Protein AF-A0A2H5YMH7-F1 (afdb_monomer_lite)

Secondary structure (DSSP, 8-state):
-PPPP-----HHHHHHHHHHHHHHSHHHHHHHHHHHHHHHHHTTTTTT-HHHHHHHHHHHHHHHHHHHHHHHHHHHHHHHHHHHHHHHHHHHSTTS-GGGTTTTS--HHHHHHHHHHHHHHHHHHHHHHHTT------------GGGTTT-S---

Structure (mmCIF, N/CA/C/O backbone):
data_AF-A0A2H5YMH7-F1
#
_entry.id   AF-A0A2H5YMH7-F1
#
loop_
_atom_site.group_PDB
_atom_site.id
_atom_site.type_symbol
_atom_site.label_atom_id
_atom_site.label_alt_id
_atom_site.label_comp_id
_atom_site.label_asym_id
_atom_site.label_entity_id
_atom_site.label_seq_id
_atom_site.pdbx_PDB_ins_code
_atom_site.Cartn_x
_atom_site.Cartn_y
_atom_site.Cartn_z
_atom_site.occupancy
_atom_site.B_iso_or_equiv
_atom_site.auth_seq_id
_atom_site.auth_comp_id
_atom_site.auth_asym_id
_atom_site.auth_atom_id
_atom_site.pdbx_PDB_model_num
ATOM 1 N N . MET A 1 1 ? -37.307 11.892 0.819 1.00 41.81 1 MET A N 1
ATOM 2 C CA . MET A 1 1 ? -36.446 10.803 0.314 1.00 41.81 1 MET A CA 1
ATOM 3 C C . MET A 1 1 ? -35.432 11.433 -0.635 1.00 41.81 1 MET A C 1
ATOM 5 O O . MET A 1 1 ? -35.697 11.551 -1.823 1.00 41.81 1 MET A O 1
ATOM 9 N N . SER A 1 2 ? -34.353 12.003 -0.093 1.00 46.06 2 SER A N 1
ATOM 10 C CA . SER A 1 2 ? -33.313 12.672 -0.883 1.00 46.06 2 SER A CA 1
ATOM 11 C C . SER A 1 2 ? -32.440 11.615 -1.551 1.00 46.06 2 SER A C 1
ATOM 13 O O . SER A 1 2 ? -31.839 10.785 -0.873 1.00 46.06 2 SER A O 1
ATOM 15 N N . ALA A 1 3 ? -32.410 11.621 -2.881 1.00 48.56 3 ALA A N 1
ATOM 16 C CA . ALA A 1 3 ? -31.520 10.777 -3.660 1.00 48.56 3 ALA A CA 1
ATOM 17 C C . ALA A 1 3 ? -30.066 11.148 -3.332 1.00 48.56 3 ALA A C 1
ATOM 19 O O . ALA A 1 3 ? -29.659 12.292 -3.531 1.00 48.56 3 ALA A O 1
ATOM 20 N N . TYR A 1 4 ? -29.294 10.194 -2.811 1.00 45.22 4 TYR A N 1
ATOM 21 C CA . TYR A 1 4 ? -27.853 10.365 -2.661 1.00 45.22 4 TYR A CA 1
ATOM 22 C C . TYR A 1 4 ? -27.235 10.570 -4.053 1.00 45.22 4 TYR A C 1
ATOM 24 O O . TYR A 1 4 ? -27.491 9.756 -4.948 1.00 45.22 4 TYR A O 1
ATOM 32 N N . PRO A 1 5 ? -26.432 11.625 -4.273 1.00 45.94 5 PRO A N 1
ATOM 33 C CA . PRO A 1 5 ? -25.722 11.789 -5.529 1.00 45.94 5 PRO A CA 1
ATOM 34 C C . PRO A 1 5 ? -24.731 10.632 -5.676 1.00 45.94 5 PRO A C 1
ATOM 36 O O . PRO A 1 5 ? -23.820 10.461 -4.867 1.00 45.94 5 PRO A O 1
ATOM 39 N N . ALA A 1 6 ? -24.925 9.807 -6.704 1.00 55.44 6 ALA A N 1
ATOM 40 C CA . ALA A 1 6 ? -23.971 8.769 -7.057 1.00 55.44 6 ALA A CA 1
ATOM 41 C C . ALA A 1 6 ? -22.645 9.445 -7.431 1.00 55.44 6 ALA A C 1
ATOM 43 O O . ALA A 1 6 ? -22.560 10.134 -8.448 1.00 55.44 6 ALA A O 1
ATOM 44 N N . TYR A 1 7 ? -21.623 9.277 -6.590 1.00 53.81 7 TYR A N 1
ATOM 45 C CA . TYR A 1 7 ? -20.311 9.875 -6.812 1.00 53.81 7 TYR A CA 1
ATOM 46 C C . TYR A 1 7 ? -19.773 9.415 -8.179 1.00 53.81 7 TYR A C 1
ATOM 48 O O . TYR A 1 7 ? -19.680 8.201 -8.419 1.00 53.81 7 TYR A O 1
ATOM 56 N N . PRO A 1 8 ? -19.443 10.331 -9.108 1.00 54.69 8 PRO A N 1
ATOM 57 C CA . PRO A 1 8 ? -18.944 9.939 -10.413 1.00 54.69 8 PRO A CA 1
ATOM 58 C C . PRO A 1 8 ? -17.646 9.158 -10.219 1.00 54.69 8 PRO A C 1
ATOM 60 O O . PRO A 1 8 ? -16.689 9.627 -9.601 1.00 54.69 8 PRO A O 1
ATOM 63 N N . ARG A 1 9 ? -17.607 7.923 -10.729 1.00 61.31 9 ARG A N 1
ATOM 64 C CA . ARG A 1 9 ? -16.396 7.099 -10.690 1.00 61.31 9 ARG A CA 1
ATOM 65 C C . ARG A 1 9 ? -15.327 7.771 -11.544 1.00 61.31 9 ARG A C 1
ATOM 67 O O . ARG A 1 9 ? -15.309 7.591 -12.758 1.00 61.31 9 ARG A O 1
ATOM 74 N N . SER A 1 10 ? -14.434 8.518 -10.897 1.00 76.00 10 SER A N 1
ATOM 75 C CA . SER A 1 10 ? -13.286 9.157 -11.539 1.00 76.00 10 SER A CA 1
ATOM 76 C C . SER A 1 10 ? -12.510 8.134 -12.389 1.00 76.00 10 SER A C 1
ATOM 78 O O . SER A 1 10 ? -12.307 7.000 -11.930 1.00 76.00 10 SER A O 1
ATOM 80 N N . PRO A 1 11 ? -12.062 8.487 -13.609 1.00 72.31 11 PRO A N 1
ATOM 81 C CA . PRO A 1 11 ? -11.265 7.598 -14.456 1.00 72.31 11 PRO A CA 1
ATOM 82 C C . PRO A 1 11 ? -10.001 7.096 -13.741 1.00 72.31 11 PRO A C 1
ATOM 84 O O . PRO A 1 11 ? -9.660 5.921 -13.872 1.00 72.31 11 PRO A O 1
ATOM 87 N N . PHE A 1 12 ? -9.395 7.922 -12.881 1.00 72.00 12 PHE A N 1
ATOM 88 C CA . PHE A 1 12 ? -8.285 7.528 -12.010 1.00 72.00 12 PHE A CA 1
ATOM 89 C C . PHE A 1 12 ? -8.679 6.394 -11.054 1.00 72.00 12 PHE A C 1
ATOM 91 O O . PHE A 1 12 ? -7.988 5.384 -10.966 1.00 72.00 12 PHE A O 1
ATOM 98 N N . SER A 1 13 ? -9.851 6.488 -10.418 1.00 66.94 13 SER A N 1
ATOM 99 C CA . SER A 1 13 ? -10.347 5.437 -9.519 1.00 66.94 13 SER A CA 1
ATOM 100 C C . SER A 1 13 ? -10.633 4.114 -10.247 1.00 66.94 13 SER A C 1
ATOM 102 O O . SER A 1 13 ? -10.504 3.036 -9.667 1.00 66.94 13 SER A O 1
ATOM 104 N N . ARG A 1 14 ? -11.042 4.159 -11.528 1.00 71.69 14 ARG A N 1
ATOM 105 C CA . ARG A 1 14 ? -11.214 2.947 -12.351 1.00 71.69 14 ARG A CA 1
ATOM 106 C C . ARG A 1 14 ? -9.868 2.331 -12.711 1.00 71.69 14 ARG A C 1
ATOM 108 O O . ARG A 1 14 ? -9.751 1.114 -12.592 1.00 71.69 14 ARG A O 1
ATOM 115 N N . LEU A 1 15 ? -8.889 3.148 -13.100 1.00 72.75 15 LEU A N 1
ATOM 116 C CA . LEU A 1 15 ? -7.534 2.689 -13.391 1.00 72.75 15 LEU A CA 1
ATOM 117 C C . LEU A 1 15 ? -6.892 2.070 -12.146 1.00 72.75 15 LEU A C 1
ATOM 119 O O . LEU A 1 15 ? -6.477 0.924 -12.211 1.00 72.75 15 LEU A O 1
ATOM 123 N N . ALA A 1 16 ? -6.924 2.749 -10.998 1.00 68.25 16 ALA A N 1
ATOM 124 C CA . ALA A 1 16 ? -6.357 2.244 -9.747 1.00 68.25 16 ALA A CA 1
ATOM 125 C C . ALA A 1 16 ? -6.941 0.883 -9.337 1.00 68.25 16 ALA A C 1
ATOM 127 O O . ALA A 1 16 ? -6.193 -0.059 -9.095 1.00 68.25 16 ALA A O 1
ATOM 128 N N . ARG A 1 17 ? -8.274 0.730 -9.368 1.00 67.50 17 ARG A N 1
ATOM 129 C CA . ARG A 1 17 ? -8.936 -0.555 -9.069 1.00 67.50 17 ARG A CA 1
ATOM 130 C C . ARG A 1 17 ? -8.676 -1.637 -10.115 1.00 67.50 17 ARG A C 1
ATOM 132 O O . ARG A 1 17 ? -8.759 -2.823 -9.802 1.00 67.50 17 ARG A O 1
ATOM 139 N N . TRP A 1 18 ? -8.472 -1.271 -11.378 1.00 71.81 18 TRP A N 1
ATOM 140 C CA . TRP A 1 18 ? -8.103 -2.237 -12.412 1.00 71.81 18 TRP A CA 1
ATOM 141 C C . TRP A 1 18 ? -6.662 -2.697 -12.216 1.00 71.81 18 TRP A C 1
ATOM 143 O O . TRP A 1 18 ? -6.438 -3.900 -12.147 1.00 71.81 18 TRP A O 1
ATOM 153 N N . THR A 1 19 ? -5.731 -1.765 -12.012 1.00 65.88 19 THR A N 1
ATOM 154 C CA . THR A 1 19 ? -4.325 -2.061 -11.743 1.00 65.88 19 THR A CA 1
ATOM 155 C C . THR A 1 19 ? -4.183 -2.909 -10.487 1.00 65.88 19 THR A C 1
ATOM 157 O O . THR A 1 19 ? -3.624 -3.986 -10.591 1.00 65.88 19 THR A O 1
ATOM 160 N N . ALA A 1 20 ? -4.776 -2.520 -9.352 1.00 65.81 20 ALA A N 1
ATOM 161 C CA . ALA A 1 20 ? -4.710 -3.286 -8.101 1.00 65.81 20 ALA A CA 1
ATOM 162 C C . ALA A 1 20 ? -5.228 -4.729 -8.250 1.00 65.81 20 ALA A C 1
ATOM 164 O O . ALA A 1 20 ? -4.639 -5.669 -7.718 1.00 65.81 20 ALA A O 1
ATOM 165 N N . ARG A 1 21 ? -6.306 -4.931 -9.023 1.00 66.69 21 ARG A N 1
ATOM 166 C CA . ARG A 1 21 ? -6.813 -6.278 -9.327 1.00 66.69 21 ARG A CA 1
ATOM 167 C C . ARG A 1 21 ? -5.904 -7.038 -10.286 1.00 66.69 21 ARG A C 1
ATOM 169 O O . ARG A 1 21 ? -5.735 -8.237 -10.116 1.00 66.69 21 ARG A O 1
ATOM 176 N N . ALA A 1 22 ? -5.328 -6.365 -11.278 1.00 62.75 22 ALA A N 1
ATOM 177 C CA . ALA A 1 22 ? -4.425 -6.976 -12.243 1.00 62.75 22 ALA A CA 1
ATOM 178 C C . ALA A 1 22 ? -3.106 -7.419 -11.590 1.00 62.75 22 ALA A C 1
ATOM 180 O O . ALA A 1 22 ? -2.678 -8.543 -11.833 1.00 62.75 22 ALA A O 1
ATOM 181 N N . THR A 1 23 ? -2.498 -6.604 -10.720 1.00 64.88 23 THR A N 1
ATOM 182 C CA . THR A 1 23 ? -1.273 -6.974 -9.987 1.00 64.88 23 THR A CA 1
ATOM 183 C C . THR A 1 23 ? -1.507 -7.983 -8.865 1.00 64.88 23 THR A C 1
ATOM 185 O O . THR A 1 23 ? -0.577 -8.702 -8.518 1.00 64.88 23 THR A O 1
ATOM 188 N N . GLY A 1 24 ? -2.727 -8.091 -8.326 1.00 59.16 24 GLY A N 1
ATOM 189 C CA . GLY A 1 24 ? -3.085 -9.119 -7.340 1.00 59.16 24 GLY A CA 1
ATOM 190 C C . GLY A 1 24 ? -3.478 -10.482 -7.933 1.00 59.16 24 GLY A C 1
ATOM 191 O O . GLY A 1 24 ? -3.539 -11.470 -7.204 1.00 59.16 24 GLY A O 1
ATOM 192 N N . HIS A 1 25 ? -3.761 -10.568 -9.238 1.00 70.19 25 HIS A N 1
ATOM 193 C CA . HIS A 1 25 ? -4.242 -11.795 -9.881 1.00 70.19 25 HIS A CA 1
ATOM 194 C C . HIS A 1 25 ? -3.073 -12.627 -10.449 1.00 70.19 25 HIS A C 1
ATOM 196 O O . HIS A 1 25 ? -2.216 -12.071 -11.135 1.00 70.19 25 HIS A O 1
ATOM 202 N N . PRO A 1 26 ? -3.072 -13.971 -10.300 1.00 66.69 26 PRO A N 1
ATOM 203 C CA . PRO A 1 26 ? -2.064 -14.867 -10.889 1.00 66.69 26 PRO A CA 1
ATOM 204 C C . PRO A 1 26 ? -1.746 -14.646 -12.381 1.00 66.69 26 PRO A C 1
ATOM 206 O O . PRO A 1 26 ? -0.622 -14.869 -12.822 1.00 66.69 26 PRO A O 1
ATOM 209 N N . LEU A 1 27 ? -2.718 -14.170 -13.168 1.00 70.12 27 LEU A N 1
ATOM 210 C CA . LEU A 1 27 ? -2.529 -13.851 -14.585 1.00 70.12 27 LEU A CA 1
ATOM 211 C C . LEU A 1 27 ? -1.649 -12.610 -14.799 1.00 70.12 27 LEU A C 1
ATOM 213 O O . LEU A 1 27 ? -0.888 -12.571 -15.761 1.00 70.12 27 LEU A O 1
ATOM 217 N N . GLY A 1 28 ? -1.700 -11.623 -13.900 1.00 71.69 28 GLY A N 1
ATOM 218 C CA . GLY A 1 28 ? -0.827 -10.450 -13.959 1.00 71.69 28 GLY A CA 1
ATOM 219 C C . GLY A 1 28 ? 0.639 -10.808 -13.732 1.00 71.69 28 GLY A C 1
ATOM 220 O O . GLY A 1 28 ? 1.509 -10.289 -14.428 1.00 71.69 28 GLY A O 1
ATOM 221 N N . PHE A 1 29 ? 0.908 -11.763 -12.837 1.00 74.62 29 PHE A N 1
ATOM 222 C CA . PHE A 1 29 ? 2.254 -12.301 -12.629 1.00 74.62 29 PHE A CA 1
ATOM 223 C C . PHE A 1 29 ? 2.795 -12.993 -13.887 1.00 74.62 29 PHE A C 1
ATOM 225 O O . PHE A 1 29 ? 3.927 -12.737 -14.288 1.00 74.62 29 PHE A O 1
ATOM 232 N N . LEU A 1 30 ? 1.978 -13.816 -14.553 1.00 80.94 30 LEU A N 1
ATOM 233 C CA . LEU A 1 30 ? 2.369 -14.479 -15.803 1.00 80.94 30 LEU A CA 1
ATOM 234 C C . LEU A 1 30 ? 2.669 -13.477 -16.926 1.00 80.94 30 LEU A C 1
ATOM 236 O O . LEU A 1 30 ? 3.644 -13.651 -17.654 1.00 80.94 30 LEU A O 1
ATOM 240 N N . VAL A 1 31 ? 1.874 -12.410 -17.046 1.00 82.06 31 VAL A N 1
ATOM 241 C CA . VAL A 1 31 ? 2.126 -11.332 -18.016 1.00 82.06 31 VAL A CA 1
ATOM 242 C C . VAL A 1 31 ? 3.422 -10.590 -17.686 1.00 82.06 31 VAL A C 1
ATOM 244 O O . VAL A 1 31 ? 4.240 -10.381 -18.578 1.00 82.06 31 VAL A O 1
ATOM 247 N N . ALA A 1 32 ? 3.650 -10.235 -16.419 1.00 81.75 32 ALA A N 1
ATOM 248 C CA . ALA A 1 32 ? 4.889 -9.586 -15.993 1.00 81.75 32 ALA A CA 1
ATOM 249 C C . ALA A 1 32 ? 6.116 -10.467 -16.279 1.00 81.75 32 ALA A C 1
ATOM 251 O O . ALA A 1 32 ? 7.113 -9.989 -16.817 1.00 81.75 32 ALA A O 1
ATOM 252 N N . LEU A 1 33 ? 6.017 -11.769 -16.002 1.00 86.44 33 LEU A N 1
ATOM 253 C CA . LEU A 1 33 ? 7.072 -12.735 -16.291 1.00 86.44 33 LEU A CA 1
ATOM 254 C C . LEU A 1 33 ? 7.350 -12.842 -17.797 1.00 86.44 33 LEU A C 1
ATOM 256 O O . LEU A 1 33 ? 8.508 -12.828 -18.207 1.00 86.44 33 LEU A O 1
ATOM 260 N N . ALA A 1 34 ? 6.308 -12.889 -18.631 1.00 88.06 34 ALA A N 1
ATOM 261 C CA . ALA A 1 34 ? 6.456 -12.906 -20.085 1.00 88.06 34 ALA A CA 1
ATOM 262 C C . ALA A 1 34 ? 7.144 -11.636 -20.614 1.00 88.06 34 ALA A C 1
ATOM 264 O O . ALA A 1 34 ? 7.996 -11.725 -21.496 1.00 88.06 34 ALA A O 1
ATOM 265 N N . VAL A 1 35 ? 6.828 -10.466 -20.047 1.00 88.19 35 VAL A N 1
ATOM 266 C CA . VAL A 1 35 ? 7.496 -9.196 -20.379 1.00 88.19 35 VAL A CA 1
ATOM 267 C C . VAL A 1 35 ? 8.979 -9.237 -20.005 1.00 88.19 35 VAL A C 1
ATOM 269 O O . VAL A 1 35 ? 9.816 -8.858 -20.823 1.00 88.19 35 VAL A O 1
ATOM 272 N N . VAL A 1 36 ? 9.326 -9.743 -18.816 1.00 89.44 36 VAL A N 1
ATOM 273 C CA . VAL A 1 36 ? 10.727 -9.888 -18.378 1.00 89.44 36 VAL A CA 1
ATOM 274 C C . VAL A 1 36 ? 11.496 -10.853 -19.283 1.00 89.44 36 VAL A C 1
ATOM 276 O O . VAL A 1 36 ? 12.617 -10.549 -19.684 1.00 89.44 36 VAL A O 1
ATOM 279 N N . ILE A 1 37 ? 10.893 -11.984 -19.662 1.00 91.38 37 ILE A N 1
ATOM 280 C CA . ILE A 1 37 ? 11.499 -12.952 -20.590 1.00 91.38 37 ILE A CA 1
ATOM 281 C C . ILE A 1 37 ? 11.691 -12.330 -21.980 1.00 91.38 37 ILE A C 1
ATOM 283 O O . ILE A 1 37 ? 12.760 -12.470 -22.573 1.00 91.38 37 ILE A O 1
ATOM 287 N N . GLY A 1 38 ? 10.686 -11.612 -22.491 1.00 90.75 38 GLY A N 1
ATOM 288 C CA . GLY A 1 38 ? 10.774 -10.905 -23.769 1.00 90.75 38 GLY A CA 1
ATOM 289 C C . GLY A 1 38 ? 11.878 -9.846 -23.772 1.00 90.75 38 GLY A C 1
ATOM 290 O O . GLY A 1 38 ? 12.656 -9.767 -24.719 1.00 90.75 38 GLY A O 1
ATOM 291 N N . TRP A 1 39 ? 12.016 -9.088 -22.683 1.00 89.88 39 TRP A N 1
ATOM 292 C CA . TRP A 1 39 ? 13.126 -8.154 -22.509 1.00 89.88 39 TRP A CA 1
ATOM 293 C C . TRP A 1 39 ? 14.481 -8.882 -22.452 1.00 89.88 39 TRP A C 1
ATOM 295 O O . TRP A 1 39 ? 15.401 -8.504 -23.181 1.00 89.88 39 TRP A O 1
ATOM 305 N N . ALA A 1 40 ? 14.597 -9.970 -21.683 1.00 88.19 40 ALA A N 1
ATOM 306 C CA . ALA A 1 40 ? 15.817 -10.777 -21.597 1.00 88.19 40 ALA A CA 1
ATOM 307 C C . ALA A 1 40 ? 16.266 -11.302 -22.973 1.00 88.19 40 ALA A C 1
ATOM 309 O O . ALA A 1 40 ? 17.451 -11.247 -23.304 1.00 88.19 40 ALA A O 1
ATOM 310 N N . ALA A 1 41 ? 15.314 -11.725 -23.810 1.00 90.00 41 ALA A N 1
ATOM 311 C CA . ALA A 1 41 ? 15.567 -12.204 -25.168 1.00 90.00 41 ALA A CA 1
ATOM 312 C C . ALA A 1 41 ? 16.087 -11.116 -26.126 1.00 90.00 41 ALA A C 1
ATOM 314 O O . ALA A 1 41 ? 16.742 -11.441 -27.115 1.00 90.00 41 ALA A O 1
ATOM 315 N N . THR A 1 42 ? 15.850 -9.831 -25.837 1.00 87.38 42 THR A N 1
ATOM 316 C CA . THR A 1 42 ? 16.449 -8.727 -26.610 1.00 87.38 42 THR A CA 1
ATOM 317 C C . THR A 1 42 ? 17.895 -8.432 -26.194 1.00 87.38 42 THR A C 1
ATOM 319 O O . THR A 1 42 ? 18.641 -7.846 -26.975 1.00 87.38 42 THR A O 1
ATOM 322 N N . GLY A 1 43 ? 18.340 -8.898 -25.021 1.00 86.69 43 GLY A N 1
ATOM 323 C CA . GLY A 1 43 ? 19.696 -8.686 -24.495 1.00 86.69 43 GLY A CA 1
ATOM 324 C C . GLY A 1 43 ? 20.834 -9.097 -25.439 1.00 86.69 43 GLY A C 1
ATOM 325 O O . GLY A 1 43 ? 21.720 -8.274 -25.676 1.00 86.69 43 GLY A O 1
ATOM 326 N N . PRO A 1 44 ? 20.805 -10.297 -26.056 1.00 87.44 44 PRO A N 1
ATOM 327 C CA . PRO A 1 44 ? 21.818 -10.727 -27.023 1.00 87.44 44 PRO A CA 1
ATOM 328 C C . PRO A 1 44 ? 21.923 -9.835 -28.268 1.00 87.44 44 PRO A C 1
ATOM 330 O O . PRO A 1 44 ? 23.014 -9.680 -28.807 1.00 87.44 44 PRO A O 1
ATOM 333 N N . ILE A 1 45 ? 20.816 -9.222 -28.708 1.00 86.88 45 ILE A N 1
ATOM 334 C CA . ILE A 1 45 ? 20.791 -8.317 -29.873 1.00 86.88 45 ILE A CA 1
ATOM 335 C C . ILE A 1 45 ? 21.518 -7.005 -29.548 1.00 86.88 45 ILE A C 1
ATOM 337 O O . ILE A 1 45 ? 22.220 -6.456 -30.392 1.00 86.88 45 ILE A O 1
ATOM 341 N N . PHE A 1 46 ? 21.380 -6.523 -28.311 1.00 80.88 46 PHE A N 1
ATOM 342 C CA . PHE A 1 46 ? 21.988 -5.278 -27.830 1.00 80.88 46 PHE A CA 1
ATOM 343 C C . PHE A 1 46 ? 23.303 -5.492 -27.061 1.00 80.88 46 PHE A C 1
ATOM 345 O O . PHE A 1 46 ? 23.803 -4.564 -26.426 1.00 80.88 46 PHE A O 1
ATOM 352 N N . GLY A 1 47 ? 23.855 -6.711 -27.079 1.00 84.12 47 GLY A N 1
ATOM 353 C CA . GLY A 1 47 ? 25.106 -7.050 -26.396 1.00 84.12 47 GLY A CA 1
ATOM 354 C C . GLY A 1 47 ? 25.083 -6.815 -24.883 1.00 84.12 47 GLY A C 1
ATOM 355 O O . GLY A 1 47 ? 26.133 -6.560 -24.303 1.00 84.12 47 GLY A O 1
ATOM 356 N N . PHE A 1 48 ? 23.902 -6.852 -24.251 1.00 82.56 48 PHE A N 1
ATOM 357 C CA . PHE A 1 48 ? 23.705 -6.533 -22.828 1.00 82.56 48 PHE A CA 1
ATOM 358 C C . PHE A 1 48 ? 24.268 -5.161 -22.392 1.00 82.56 48 PHE A C 1
ATOM 360 O O . PHE A 1 48 ? 24.622 -4.974 -21.226 1.00 82.56 48 PHE A O 1
ATOM 367 N N . GLY A 1 49 ? 24.340 -4.198 -23.319 1.00 86.38 49 GLY A N 1
ATOM 368 C CA . GLY A 1 49 ? 24.928 -2.879 -23.077 1.00 86.38 49 GLY A CA 1
ATOM 369 C C . GLY A 1 49 ? 24.109 -1.965 -22.156 1.00 86.38 49 GLY A C 1
ATOM 370 O O . GLY A 1 49 ? 22.952 -2.237 -21.827 1.00 86.38 49 GLY A O 1
ATOM 371 N N . ASP A 1 50 ? 24.700 -0.827 -21.789 1.00 87.75 50 ASP A N 1
ATOM 372 C CA . ASP A 1 50 ? 24.147 0.109 -20.798 1.00 87.75 50 ASP A CA 1
ATOM 373 C C . ASP A 1 50 ? 22.737 0.604 -21.145 1.00 87.75 50 ASP A C 1
ATOM 375 O O . ASP A 1 50 ? 21.875 0.693 -20.273 1.00 87.75 50 ASP A O 1
ATOM 379 N N . SER A 1 51 ? 22.445 0.862 -22.426 1.00 85.31 51 SER A N 1
ATOM 380 C CA . SER A 1 51 ? 21.106 1.284 -22.863 1.00 85.31 51 SER A CA 1
ATOM 381 C C . SER A 1 51 ? 20.040 0.206 -22.641 1.00 85.31 51 SER A C 1
ATOM 383 O O . SER A 1 51 ? 18.903 0.529 -22.306 1.00 85.31 51 SER A O 1
ATOM 385 N N . TRP A 1 52 ? 20.394 -1.073 -22.785 1.00 88.75 52 TRP A N 1
ATOM 386 C CA . TRP A 1 52 ? 19.470 -2.193 -22.585 1.00 88.75 52 TRP A CA 1
ATOM 387 C C . TRP A 1 52 ? 19.114 -2.382 -21.101 1.00 88.75 52 TRP A C 1
ATOM 389 O O . TRP A 1 52 ? 17.947 -2.609 -20.767 1.00 88.75 52 TRP A O 1
ATOM 399 N N . GLN A 1 53 ? 20.093 -2.205 -20.207 1.00 86.88 53 GLN A N 1
ATOM 400 C CA . GLN A 1 53 ? 19.882 -2.226 -18.754 1.00 86.88 53 GLN A CA 1
ATOM 401 C C . GLN A 1 53 ? 19.136 -0.977 -18.265 1.00 86.88 53 GLN A C 1
ATOM 403 O O . GLN A 1 53 ? 18.255 -1.065 -17.407 1.00 86.88 53 GLN A O 1
ATOM 408 N N . LEU A 1 54 ? 19.450 0.192 -18.831 1.00 88.50 54 LEU A N 1
ATOM 409 C CA . LEU A 1 54 ? 18.815 1.457 -18.468 1.00 88.50 54 LEU A CA 1
ATOM 410 C C . LEU A 1 54 ? 17.302 1.415 -18.705 1.00 88.50 54 LEU A C 1
ATOM 412 O O . LEU A 1 54 ? 16.540 1.831 -17.838 1.00 88.50 54 LEU A O 1
ATOM 416 N N . VAL A 1 55 ? 16.854 0.856 -19.833 1.00 87.44 55 VAL A N 1
ATOM 417 C CA . VAL A 1 55 ? 15.423 0.774 -20.169 1.00 87.44 55 VAL A CA 1
ATOM 418 C C . VAL A 1 55 ? 14.625 0.022 -19.101 1.00 87.44 55 VAL A C 1
ATOM 420 O O . VAL A 1 55 ? 13.579 0.518 -18.675 1.00 87.44 55 VAL A O 1
ATOM 423 N N . ILE A 1 56 ? 15.106 -1.133 -18.619 1.00 87.75 56 ILE A N 1
ATOM 424 C CA . ILE A 1 56 ? 14.370 -1.879 -17.588 1.00 87.75 56 ILE A CA 1
ATOM 425 C C . ILE A 1 56 ? 14.460 -1.209 -16.220 1.00 87.75 56 ILE A C 1
ATOM 427 O O . ILE A 1 56 ? 13.455 -1.150 -15.511 1.00 87.75 56 ILE A O 1
ATOM 431 N N . ASN A 1 57 ? 15.625 -0.667 -15.856 1.00 88.25 57 ASN A N 1
ATOM 432 C CA . ASN A 1 57 ? 15.824 -0.036 -14.555 1.00 88.25 57 ASN A CA 1
ATOM 433 C C . ASN A 1 57 ? 14.978 1.234 -14.433 1.00 88.25 57 ASN A C 1
ATOM 435 O O . ASN A 1 57 ? 14.242 1.406 -13.458 1.00 88.25 57 ASN A O 1
ATOM 439 N N . THR A 1 58 ? 15.009 2.100 -15.447 1.00 90.62 58 THR A N 1
ATOM 440 C CA . THR A 1 58 ? 14.200 3.322 -15.484 1.00 90.62 58 THR A CA 1
ATOM 441 C C . THR A 1 58 ? 12.713 2.997 -15.594 1.00 90.62 58 THR A C 1
ATOM 443 O O . THR A 1 58 ? 11.911 3.558 -14.846 1.00 90.62 58 THR A O 1
ATOM 446 N N . GLY A 1 59 ? 12.331 2.056 -16.464 1.00 88.06 59 GLY A N 1
ATOM 447 C CA . GLY A 1 59 ? 10.933 1.659 -16.639 1.00 88.06 59 GLY A CA 1
ATOM 448 C C . GLY A 1 59 ? 10.326 1.081 -15.362 1.00 88.06 59 GLY A C 1
ATOM 449 O O . GLY A 1 59 ? 9.271 1.530 -14.914 1.00 88.06 59 GLY A O 1
ATOM 450 N N . THR A 1 60 ? 11.029 0.147 -14.720 1.00 88.38 60 THR A N 1
ATOM 451 C CA . THR A 1 60 ? 10.581 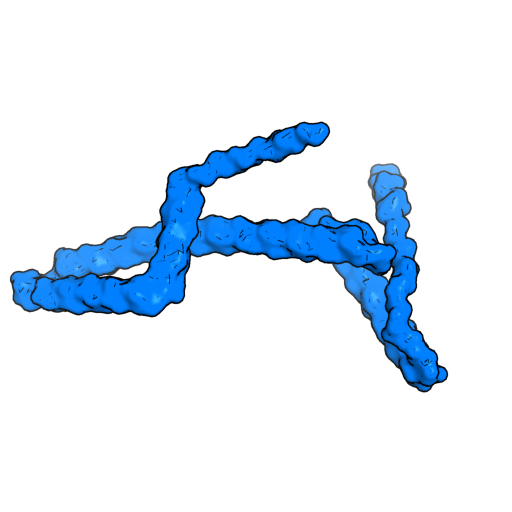-0.465 -13.462 1.00 88.38 60 THR A CA 1
ATOM 452 C C . THR A 1 60 ? 10.489 0.570 -12.350 1.00 88.38 60 THR A C 1
ATOM 454 O O . THR A 1 60 ? 9.524 0.550 -11.593 1.00 88.38 60 THR A O 1
ATOM 457 N N . THR A 1 61 ? 11.425 1.519 -12.272 1.00 89.38 61 THR A N 1
ATOM 458 C CA . THR A 1 61 ? 11.381 2.599 -11.273 1.00 89.38 61 THR A CA 1
ATOM 459 C C . THR A 1 61 ? 10.134 3.469 -11.433 1.00 89.38 61 THR A C 1
ATOM 461 O O . THR A 1 61 ? 9.431 3.707 -10.452 1.00 89.38 61 THR A O 1
ATOM 464 N N . ILE A 1 62 ? 9.806 3.892 -12.659 1.00 88.62 62 ILE A N 1
ATOM 465 C CA . ILE A 1 62 ? 8.592 4.681 -12.934 1.00 88.62 62 ILE A CA 1
ATOM 466 C C . ILE A 1 62 ? 7.339 3.884 -12.562 1.00 88.62 62 ILE A C 1
ATOM 468 O O . ILE A 1 62 ? 6.468 4.393 -11.858 1.00 88.62 62 ILE A O 1
ATOM 472 N N . VAL A 1 63 ? 7.253 2.624 -13.002 1.00 85.12 63 VAL A N 1
ATOM 473 C CA . VAL A 1 63 ? 6.114 1.747 -12.691 1.00 85.12 63 VAL A CA 1
ATOM 474 C C . VAL A 1 63 ? 5.979 1.541 -11.186 1.00 85.12 63 VAL A C 1
ATOM 476 O O . VAL A 1 63 ? 4.872 1.612 -10.663 1.00 85.12 63 VAL A O 1
ATOM 479 N N . THR A 1 64 ? 7.090 1.341 -10.482 1.00 87.94 64 THR A N 1
ATOM 480 C CA . THR A 1 64 ? 7.113 1.149 -9.028 1.00 87.94 64 THR A CA 1
ATOM 481 C C . THR A 1 64 ? 6.640 2.407 -8.311 1.00 87.94 64 THR A C 1
ATOM 483 O O . THR A 1 64 ? 5.779 2.319 -7.440 1.00 87.94 64 THR A O 1
ATOM 486 N N . PHE A 1 65 ? 7.128 3.584 -8.714 1.00 84.50 65 PHE A N 1
ATOM 487 C CA . PHE A 1 65 ? 6.687 4.863 -8.160 1.00 84.50 65 PHE A CA 1
ATOM 488 C C . PHE A 1 65 ? 5.178 5.051 -8.340 1.00 84.50 65 PHE A C 1
ATOM 490 O O . PHE A 1 65 ? 4.465 5.295 -7.370 1.00 84.50 65 PHE A O 1
ATOM 497 N N . LEU A 1 66 ? 4.666 4.835 -9.556 1.00 80.38 66 LEU A N 1
ATOM 498 C CA . LEU A 1 66 ? 3.228 4.877 -9.825 1.00 80.38 66 LEU A CA 1
ATOM 499 C C . LEU A 1 66 ? 2.460 3.840 -8.996 1.00 80.38 66 LEU A C 1
ATOM 501 O O . LEU A 1 66 ? 1.408 4.152 -8.447 1.00 80.38 66 LEU A O 1
ATOM 505 N N . MET A 1 67 ? 2.979 2.620 -8.869 1.00 82.88 67 MET A N 1
ATOM 506 C CA . MET A 1 67 ? 2.342 1.550 -8.108 1.00 82.88 67 MET A CA 1
ATOM 507 C C . MET A 1 67 ? 2.226 1.888 -6.622 1.00 82.88 67 MET A C 1
ATOM 509 O O . MET A 1 67 ? 1.179 1.613 -6.045 1.00 82.88 67 MET A O 1
ATOM 513 N N . VAL A 1 68 ? 3.224 2.544 -6.022 1.00 84.12 68 VAL A N 1
ATOM 514 C CA . VAL A 1 68 ? 3.137 3.048 -4.641 1.00 84.12 68 VAL A CA 1
ATOM 515 C C . VAL A 1 68 ? 1.952 4.007 -4.489 1.00 84.12 68 VAL A C 1
ATOM 517 O O . VAL A 1 68 ? 1.120 3.788 -3.612 1.00 84.12 68 VAL A O 1
ATOM 520 N N . PHE A 1 69 ? 1.792 4.994 -5.380 1.00 74.88 69 PHE A N 1
ATOM 521 C CA . PHE A 1 69 ? 0.630 5.897 -5.345 1.00 74.88 69 PHE A CA 1
ATOM 522 C C . PHE A 1 69 ? -0.700 5.165 -5.548 1.00 74.88 69 PHE A C 1
ATOM 524 O O . PHE A 1 69 ? -1.690 5.474 -4.884 1.00 74.88 69 PHE A O 1
ATOM 531 N N . LEU A 1 70 ? -0.747 4.192 -6.461 1.00 73.12 70 LEU A N 1
ATOM 532 C CA . LEU A 1 70 ? -1.965 3.423 -6.730 1.00 73.12 70 LEU A CA 1
ATOM 533 C C . LEU A 1 70 ? -2.358 2.529 -5.549 1.00 73.12 70 LEU A C 1
ATOM 535 O O . LEU A 1 70 ? -3.545 2.438 -5.222 1.00 73.12 70 LEU A O 1
ATOM 539 N N . ILE A 1 71 ? -1.376 1.892 -4.908 1.00 77.75 71 ILE A N 1
ATOM 540 C CA . ILE A 1 71 ? -1.568 1.093 -3.698 1.00 77.75 71 ILE A CA 1
ATOM 541 C C . ILE A 1 71 ? -2.054 1.997 -2.572 1.00 77.75 71 ILE A C 1
ATOM 543 O O . ILE A 1 71 ? -3.100 1.703 -2.009 1.00 77.75 71 ILE A O 1
ATOM 547 N N . GLN A 1 72 ? -1.381 3.121 -2.313 1.00 70.00 72 GLN A N 1
ATOM 548 C CA . GLN A 1 72 ? -1.781 4.074 -1.273 1.00 70.00 72 GLN A CA 1
ATOM 549 C C . GLN A 1 72 ? -3.200 4.605 -1.501 1.00 70.00 72 GLN A C 1
ATOM 551 O O . GLN A 1 72 ? -4.005 4.612 -0.580 1.00 70.00 72 GLN A O 1
ATOM 556 N N . ASN A 1 73 ? -3.570 4.970 -2.733 1.00 72.50 73 ASN A N 1
ATOM 557 C CA . ASN A 1 73 ? -4.932 5.421 -3.030 1.00 72.50 73 ASN A CA 1
ATOM 558 C C . ASN A 1 73 ? -5.984 4.323 -2.796 1.00 72.50 73 ASN A C 1
ATOM 560 O O . ASN A 1 73 ? -7.083 4.604 -2.324 1.00 72.50 73 ASN A O 1
ATOM 564 N N . THR A 1 74 ? -5.668 3.079 -3.163 1.00 70.31 74 THR A N 1
ATOM 565 C CA . THR A 1 74 ? -6.584 1.947 -2.959 1.00 70.31 74 THR A CA 1
ATOM 566 C C . THR A 1 74 ? -6.703 1.618 -1.470 1.00 70.31 74 THR A C 1
ATOM 568 O O . THR A 1 74 ? -7.815 1.500 -0.969 1.00 70.31 74 THR A O 1
ATOM 571 N N . GLN A 1 75 ? -5.579 1.578 -0.752 1.00 72.12 75 GLN A N 1
ATOM 572 C CA . GLN A 1 75 ? -5.525 1.350 0.692 1.00 72.12 75 GLN A CA 1
ATOM 573 C C . GLN A 1 75 ? -6.269 2.440 1.470 1.00 72.12 75 GLN A C 1
ATOM 575 O O . GLN A 1 75 ? -7.090 2.109 2.314 1.00 72.12 75 GLN A O 1
ATOM 580 N N . ASN A 1 76 ? -6.071 3.721 1.141 1.00 69.69 76 ASN A N 1
ATOM 581 C CA . ASN A 1 76 ? -6.755 4.830 1.814 1.00 69.69 76 ASN A CA 1
ATOM 582 C C . ASN A 1 76 ? -8.283 4.736 1.676 1.00 69.69 76 ASN A C 1
ATOM 584 O O . ASN A 1 76 ? -9.010 4.969 2.637 1.00 69.69 76 ASN A O 1
ATOM 588 N N . HIS A 1 77 ? -8.781 4.369 0.492 1.00 77.12 77 HIS A N 1
ATOM 589 C CA . HIS A 1 77 ? -10.214 4.168 0.274 1.00 77.12 77 HIS A CA 1
ATOM 590 C C . HIS A 1 77 ? -10.741 2.928 1.008 1.00 77.12 77 HIS A C 1
ATOM 592 O O . HIS A 1 77 ? -11.817 2.974 1.602 1.00 77.12 77 HIS A O 1
ATOM 598 N N . ASP A 1 78 ? -10.011 1.813 0.953 1.00 76.94 78 ASP A N 1
ATOM 599 C CA . ASP A 1 78 ? -10.448 0.560 1.570 1.00 76.94 78 ASP A CA 1
ATOM 600 C C . ASP A 1 78 ? -10.486 0.666 3.102 1.00 76.94 78 ASP A C 1
ATOM 602 O O . ASP A 1 78 ? -11.443 0.181 3.706 1.00 76.94 78 ASP A O 1
ATOM 606 N N . SER A 1 79 ? -9.533 1.375 3.719 1.00 76.69 79 SER A N 1
ATOM 607 C CA . SER A 1 79 ? -9.559 1.695 5.154 1.00 76.69 79 SER A CA 1
ATOM 608 C C . SER A 1 79 ? -10.809 2.489 5.542 1.00 76.69 79 SER A C 1
ATOM 610 O O . SER A 1 79 ? -11.531 2.074 6.446 1.00 76.69 79 SER A O 1
ATOM 612 N N . ALA A 1 80 ? -11.136 3.553 4.798 1.00 76.75 80 ALA A N 1
ATOM 613 C CA . ALA A 1 80 ? -12.328 4.368 5.058 1.00 76.75 80 ALA A CA 1
ATOM 614 C C . ALA A 1 80 ? -13.638 3.563 4.937 1.00 76.75 80 ALA A C 1
ATOM 616 O O . ALA A 1 80 ? -14.580 3.746 5.704 1.00 76.75 80 ALA A O 1
ATOM 617 N N . VAL A 1 81 ? -13.710 2.625 3.984 1.00 80.50 81 VAL A N 1
ATOM 618 C CA . VAL A 1 81 ? -14.878 1.740 3.838 1.00 80.50 81 VAL A CA 1
ATOM 619 C C . VAL A 1 81 ? -15.000 0.757 5.004 1.00 80.50 81 VAL A C 1
ATOM 621 O O . VAL A 1 81 ? -16.119 0.402 5.379 1.00 80.50 81 VAL A O 1
ATOM 624 N N . VAL A 1 82 ? -13.882 0.274 5.551 1.00 83.25 82 VAL A N 1
ATOM 625 C CA . VAL A 1 82 ? -13.892 -0.615 6.721 1.00 83.25 82 VAL A CA 1
ATOM 626 C C . VAL A 1 82 ? -14.395 0.129 7.955 1.00 83.25 82 VAL A C 1
ATOM 628 O O . VAL A 1 82 ? -15.288 -0.397 8.615 1.00 83.25 82 VAL A O 1
ATOM 631 N N . GLN A 1 83 ? -13.899 1.342 8.211 1.00 81.62 83 GLN A N 1
ATOM 632 C CA . GLN A 1 83 ? -14.355 2.2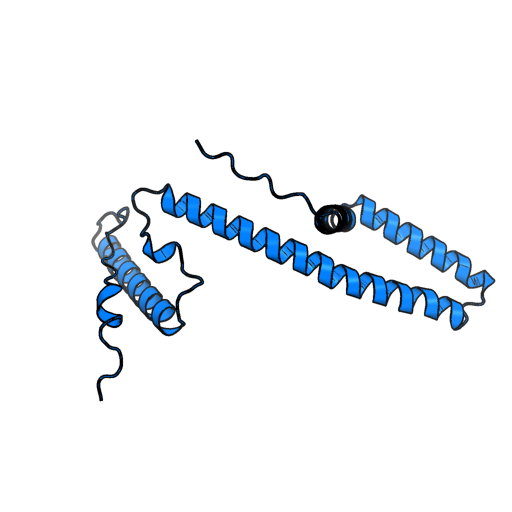00 9.314 1.00 81.62 83 GLN A CA 1
ATOM 633 C C . GLN A 1 83 ? -15.867 2.429 9.244 1.00 81.62 83 GLN A C 1
ATOM 635 O O . GLN A 1 83 ? -16.588 2.018 10.144 1.00 81.62 83 GLN A O 1
ATOM 640 N N . LEU A 1 84 ? -16.377 2.883 8.093 1.00 78.06 84 LEU A N 1
ATOM 641 C CA . LEU A 1 84 ? -17.811 3.133 7.905 1.00 78.06 84 LEU A CA 1
ATOM 642 C C . LEU A 1 84 ? -18.690 1.891 8.154 1.00 78.06 84 LEU A C 1
ATOM 644 O O . LEU A 1 84 ? -19.826 1.992 8.618 1.00 78.06 84 LEU A O 1
ATOM 648 N N . LYS A 1 85 ? -18.194 0.694 7.818 1.00 81.31 85 LYS A N 1
ATOM 649 C CA . LYS A 1 85 ? -18.909 -0.561 8.101 1.00 81.31 85 LYS A CA 1
ATOM 650 C C . LYS A 1 85 ? -18.896 -0.913 9.587 1.00 81.31 85 LYS A C 1
ATOM 652 O O . LYS A 1 85 ? -19.877 -1.480 10.060 1.00 81.31 85 LYS A O 1
ATOM 657 N N . LEU A 1 86 ? -17.799 -0.636 10.293 1.00 82.75 86 LEU A N 1
ATOM 658 C CA . LEU A 1 86 ? -17.708 -0.820 11.742 1.00 82.75 86 LEU A CA 1
ATOM 659 C C . LEU A 1 86 ? -18.630 0.165 12.462 1.00 82.75 86 LEU A C 1
ATOM 661 O O . LEU A 1 86 ? -19.380 -0.261 13.333 1.00 82.75 86 LEU A O 1
ATOM 665 N N . ASP A 1 87 ? -18.664 1.420 12.023 1.00 80.19 87 ASP A N 1
ATOM 666 C CA . ASP A 1 87 ? -19.555 2.459 12.542 1.00 80.19 87 ASP A CA 1
ATOM 667 C C . ASP A 1 87 ? -21.025 2.052 12.432 1.00 80.19 87 ASP A C 1
ATOM 669 O O . ASP A 1 87 ? -21.785 2.165 13.392 1.00 80.19 87 ASP A O 1
ATOM 673 N N . GLU A 1 88 ? -21.432 1.501 11.284 1.00 80.62 88 GLU A N 1
ATOM 674 C CA . GLU A 1 88 ? -22.800 1.014 11.095 1.00 80.62 88 GLU A CA 1
ATOM 675 C C . GLU A 1 88 ? -23.102 -0.229 11.951 1.00 80.62 88 GLU A C 1
ATOM 677 O O . GLU A 1 88 ? -24.219 -0.368 12.443 1.00 80.62 88 GLU A O 1
ATOM 682 N N . LEU A 1 89 ? -22.127 -1.119 12.182 1.00 79.44 89 LEU A N 1
ATOM 683 C CA . LEU A 1 89 ? -22.292 -2.264 13.091 1.00 79.44 89 LEU A CA 1
ATOM 684 C C . LEU A 1 89 ? -22.425 -1.824 14.553 1.00 79.44 89 LEU A C 1
ATOM 686 O O . LEU A 1 89 ? -23.305 -2.323 15.249 1.00 79.44 89 LEU A O 1
ATOM 690 N N . ILE A 1 90 ? -21.598 -0.876 15.003 1.00 76.31 90 ILE A N 1
ATOM 691 C CA . ILE A 1 90 ? -21.703 -0.252 16.329 1.00 76.31 90 ILE A CA 1
ATOM 692 C C . ILE A 1 90 ? -23.078 0.406 16.453 1.00 76.31 90 ILE A C 1
ATOM 694 O O . ILE A 1 90 ? -23.817 0.136 17.391 1.00 76.31 90 ILE A O 1
ATOM 698 N N . ARG A 1 91 ? -23.488 1.194 15.459 1.00 72.00 91 ARG A N 1
ATOM 699 C CA . ARG A 1 91 ? -24.791 1.862 15.461 1.00 72.00 91 ARG A CA 1
ATOM 700 C C . ARG A 1 91 ? -25.980 0.894 15.476 1.00 72.00 91 ARG A C 1
ATOM 702 O O . ARG A 1 91 ? -27.001 1.191 16.097 1.00 72.00 91 ARG A O 1
ATOM 709 N N . ALA A 1 92 ? -25.897 -0.217 14.744 1.00 74.56 92 ALA A N 1
ATOM 710 C CA . ALA A 1 92 ? -26.966 -1.212 14.664 1.00 74.56 92 ALA A CA 1
ATOM 711 C C . ALA A 1 92 ? -27.080 -2.064 15.942 1.00 74.56 92 ALA A C 1
ATOM 713 O O . ALA A 1 92 ? -28.151 -2.615 16.221 1.00 74.56 92 ALA A O 1
ATOM 714 N N . GLU A 1 93 ? -26.006 -2.149 16.727 1.00 72.88 93 GLU A N 1
ATOM 715 C CA . GLU A 1 93 ? -25.969 -2.855 18.000 1.00 72.88 93 GLU A CA 1
ATOM 716 C C . GLU A 1 93 ? -26.582 -1.992 19.115 1.00 72.88 93 GLU A C 1
ATOM 718 O O . GLU A 1 93 ? -26.051 -0.960 19.516 1.00 72.88 93 GLU A O 1
ATOM 723 N N . ARG A 1 94 ? -27.719 -2.432 19.671 1.00 55.53 94 ARG A N 1
ATOM 724 C CA . ARG A 1 94 ? -28.504 -1.677 20.676 1.00 55.53 94 ARG A CA 1
ATOM 725 C C . ARG A 1 94 ? -27.783 -1.442 22.014 1.00 55.53 94 ARG A C 1
ATOM 727 O O . ARG A 1 94 ? -28.324 -0.733 22.857 1.00 55.53 94 ARG A O 1
ATOM 734 N N . SER A 1 95 ? -26.610 -2.041 22.208 1.00 53.84 95 SER A N 1
ATOM 735 C CA . SER A 1 95 ? -25.777 -1.928 23.409 1.00 53.84 95 SER A CA 1
ATOM 736 C C . SER A 1 95 ? -24.375 -1.371 23.141 1.00 53.84 95 SER A C 1
ATOM 738 O O . SER A 1 95 ? -23.537 -1.427 24.039 1.00 53.84 95 SER A O 1
ATOM 740 N N . ALA A 1 96 ? -24.084 -0.868 21.937 1.00 53.06 96 ALA A N 1
ATOM 741 C CA . ALA A 1 96 ? -22.780 -0.278 21.663 1.00 53.06 96 ALA A CA 1
ATOM 742 C C . ALA A 1 96 ? -22.776 1.221 21.990 1.00 53.06 96 ALA A C 1
ATOM 744 O O . ALA A 1 96 ? -23.664 1.982 21.602 1.00 53.06 96 ALA A O 1
ATOM 745 N N . HIS A 1 97 ? -21.770 1.651 22.746 1.00 56.38 97 HIS A N 1
ATOM 746 C CA . HIS A 1 97 ? -21.651 3.025 23.215 1.00 56.38 97 HIS A CA 1
ATOM 747 C C . HIS A 1 97 ? -21.294 3.941 22.040 1.00 56.38 97 HIS A C 1
ATOM 749 O O . HIS A 1 97 ? -20.212 3.822 21.472 1.00 56.38 97 HIS A O 1
ATOM 755 N N . ASN A 1 98 ? -22.169 4.900 21.713 1.00 55.53 98 ASN A N 1
ATOM 756 C CA . ASN A 1 98 ? -21.955 5.901 20.650 1.00 55.53 98 ASN A CA 1
ATOM 757 C C . ASN A 1 98 ? -20.629 6.677 20.769 1.00 55.53 98 ASN A C 1
ATOM 759 O O . ASN A 1 98 ? -20.172 7.260 19.799 1.00 55.53 98 ASN A O 1
ATOM 763 N N . ALA A 1 99 ? -19.993 6.686 21.938 1.00 58.97 99 ALA A N 1
ATOM 764 C CA . ALA A 1 99 ? -18.675 7.284 22.124 1.00 58.97 99 ALA A CA 1
ATOM 765 C C . ALA A 1 99 ? -17.529 6.515 21.431 1.00 58.97 99 ALA A C 1
ATOM 767 O O . ALA A 1 99 ? -16.421 7.029 21.347 1.00 58.97 99 ALA A O 1
ATOM 768 N N . LEU A 1 100 ? -17.766 5.286 20.956 1.00 60.56 100 LEU A N 1
ATOM 769 C CA . LEU A 1 100 ? -16.804 4.520 20.152 1.00 60.56 100 LEU A CA 1
ATOM 770 C C . LEU A 1 100 ? -16.923 4.786 18.647 1.00 60.56 100 LEU A C 1
ATOM 772 O O . LEU A 1 100 ? -16.082 4.322 17.885 1.00 60.56 100 LEU A O 1
ATOM 776 N N . LEU A 1 101 ? -17.974 5.489 18.226 1.00 59.47 101 LEU A N 1
ATOM 777 C CA . LEU A 1 101 ? -18.295 5.761 16.822 1.00 59.47 101 LEU A CA 1
ATOM 778 C C . LEU A 1 101 ? -17.399 6.851 16.207 1.00 59.47 101 LEU A C 1
ATOM 780 O O . LEU A 1 101 ? -17.581 7.193 15.047 1.00 59.47 101 LEU A O 1
ATOM 784 N N . ASP A 1 102 ? -16.455 7.393 16.985 1.00 66.00 102 ASP A N 1
ATOM 785 C CA . ASP A 1 102 ? -15.520 8.430 16.547 1.00 66.00 102 ASP A CA 1
ATOM 786 C C . ASP A 1 102 ? -14.170 8.352 17.288 1.00 66.00 102 ASP A C 1
ATOM 788 O O . ASP A 1 102 ? -13.629 9.327 17.805 1.00 66.00 102 ASP A O 1
ATOM 792 N N . LEU A 1 103 ? -13.627 7.137 17.412 1.00 67.94 103 LEU A N 1
ATOM 793 C CA . LEU A 1 103 ? -12.335 6.917 18.080 1.00 67.94 103 LEU A CA 1
ATOM 794 C C . LEU A 1 103 ? -11.159 7.615 17.378 1.00 67.94 103 LEU A C 1
ATOM 796 O O . LEU A 1 103 ? -10.102 7.773 17.983 1.00 67.94 103 LEU A O 1
ATOM 800 N N . GLU A 1 104 ? -11.322 7.980 16.108 1.00 64.94 104 GLU A N 1
ATOM 801 C CA . GLU A 1 104 ? -10.260 8.520 15.255 1.00 64.94 104 GLU A CA 1
ATOM 802 C C . GLU A 1 104 ? -10.049 10.021 15.440 1.00 64.94 104 GLU A C 1
ATOM 804 O O . GLU A 1 104 ? -8.951 10.513 15.178 1.00 64.94 104 GLU A O 1
ATOM 809 N N . GLU A 1 105 ? -11.065 10.733 15.932 1.00 71.38 105 GLU A N 1
ATOM 810 C CA . GLU A 1 105 ? -10.979 12.155 16.269 1.00 71.38 105 GLU A CA 1
ATOM 811 C C . GLU A 1 105 ? -10.544 12.403 17.727 1.00 71.38 105 GLU A C 1
ATOM 813 O O . GLU A 1 105 ? -10.240 13.540 18.098 1.00 71.38 105 GLU A O 1
ATOM 818 N N . LEU A 1 106 ? -10.457 11.354 18.557 1.00 73.88 106 LEU A N 1
ATOM 819 C CA . LEU A 1 106 ? -10.024 11.470 19.952 1.00 73.88 106 LEU A CA 1
ATOM 820 C C . LEU A 1 106 ? -8.542 11.846 20.071 1.00 73.88 106 LEU A C 1
ATOM 822 O O . LEU A 1 106 ? -7.670 11.338 19.366 1.00 73.88 106 LEU A O 1
ATOM 826 N N . THR A 1 107 ? -8.237 12.678 21.061 1.00 76.19 107 THR A N 1
ATOM 827 C CA . THR A 1 107 ? -6.858 12.968 21.464 1.00 76.19 107 THR A CA 1
ATOM 828 C C . THR A 1 107 ? -6.227 11.774 22.188 1.00 76.19 107 THR A C 1
ATOM 830 O O . THR A 1 107 ? -6.915 10.972 22.825 1.00 76.19 107 THR A O 1
ATOM 833 N N . ASP A 1 108 ? -4.893 11.691 22.201 1.00 77.94 108 ASP A N 1
ATOM 834 C CA . ASP A 1 108 ? -4.162 10.634 22.925 1.00 77.94 108 ASP A CA 1
ATOM 835 C C . ASP A 1 108 ? -4.578 10.531 24.407 1.00 77.94 108 ASP A C 1
ATOM 837 O O . ASP A 1 108 ? -4.691 9.439 24.968 1.00 77.94 108 ASP A O 1
ATOM 841 N N . ALA A 1 109 ? -4.861 11.671 25.050 1.00 74.81 109 ALA A N 1
ATOM 842 C CA . ALA A 1 109 ? -5.300 11.727 26.444 1.00 74.81 109 ALA A CA 1
ATOM 843 C C . ALA A 1 109 ? -6.726 11.185 26.654 1.00 74.81 109 ALA A C 1
ATOM 845 O O . ALA A 1 109 ? -7.075 10.754 27.757 1.00 74.81 109 ALA A O 1
ATOM 846 N N . GLU A 1 110 ? -7.576 11.239 25.633 1.00 74.88 110 GLU A N 1
ATOM 847 C CA . GLU A 1 110 ? -8.921 10.656 25.649 1.00 74.88 110 GLU A CA 1
ATOM 848 C C . GLU A 1 110 ? -8.872 9.161 25.352 1.00 74.88 110 GLU A C 1
ATOM 850 O O . GLU A 1 110 ? -9.522 8.386 26.056 1.00 74.88 110 GLU A O 1
ATOM 855 N N . ILE A 1 111 ? -8.019 8.742 24.412 1.00 79.88 111 ILE A N 1
ATOM 856 C CA . ILE A 1 111 ? -7.746 7.327 24.136 1.00 79.88 111 ILE A CA 1
ATOM 857 C C . ILE A 1 111 ? -7.223 6.622 25.397 1.00 79.88 111 ILE A C 1
ATOM 859 O O . ILE A 1 111 ? -7.692 5.531 25.730 1.00 79.88 111 ILE A O 1
ATOM 863 N N . GLU A 1 112 ? -6.303 7.240 26.145 1.00 80.00 112 GLU A N 1
ATOM 864 C CA . GLU A 1 112 ? -5.766 6.643 27.376 1.00 80.00 112 GLU A CA 1
ATOM 865 C C . GLU A 1 112 ? -6.819 6.559 28.493 1.00 80.00 112 GLU A C 1
ATOM 867 O O . GLU A 1 112 ? -6.906 5.550 29.196 1.00 80.00 112 GLU A O 1
ATOM 872 N N . ARG A 1 113 ? -7.688 7.571 28.626 1.00 78.69 113 ARG A N 1
ATOM 873 C CA . ARG A 1 113 ? -8.815 7.535 29.575 1.00 78.69 113 ARG A CA 1
ATOM 874 C C . ARG A 1 113 ? -9.809 6.430 29.232 1.00 78.69 113 ARG A C 1
ATOM 876 O O . ARG A 1 113 ? -10.228 5.684 30.119 1.00 78.69 113 ARG A O 1
ATOM 883 N N . LEU A 1 114 ? -10.138 6.284 27.951 1.00 80.12 114 LEU A N 1
ATOM 884 C CA . LEU A 1 114 ? -11.010 5.220 27.471 1.00 80.12 114 LEU A CA 1
ATOM 885 C C . LEU A 1 114 ? -10.388 3.839 27.728 1.00 80.12 114 LEU A C 1
ATOM 887 O O . LEU A 1 114 ? -11.051 2.951 28.268 1.00 80.12 114 LEU A O 1
ATOM 891 N N . ARG A 1 115 ? -9.093 3.669 27.427 1.00 79.69 115 ARG A N 1
ATOM 892 C CA . ARG A 1 115 ? -8.329 2.448 27.731 1.00 79.69 115 ARG A CA 1
ATOM 893 C C . ARG A 1 115 ? -8.384 2.111 29.220 1.00 79.69 115 ARG A C 1
ATOM 895 O O . ARG A 1 115 ? -8.698 0.970 29.560 1.00 79.69 115 ARG A O 1
ATOM 902 N N . ALA A 1 116 ? -8.088 3.071 30.096 1.00 81.75 116 ALA A N 1
ATOM 903 C CA . ALA A 1 116 ? -8.106 2.866 31.543 1.00 81.75 116 ALA A CA 1
ATOM 904 C C . ALA A 1 116 ? -9.485 2.391 32.027 1.00 81.75 116 ALA A C 1
ATOM 906 O O . ALA A 1 116 ? -9.580 1.471 32.842 1.00 81.75 116 ALA A O 1
ATOM 907 N N . HIS A 1 117 ? -10.554 2.949 31.456 1.00 76.38 117 HIS A N 1
ATOM 908 C CA . HIS A 1 117 ? -11.918 2.549 31.771 1.00 76.38 117 HIS A CA 1
ATOM 909 C C . HIS A 1 117 ? -12.225 1.100 31.348 1.00 76.38 117 HIS A C 1
ATOM 911 O O . HIS A 1 117 ? -12.733 0.314 32.148 1.00 76.38 117 HIS A O 1
ATOM 917 N N . TYR A 1 118 ? -11.848 0.692 30.130 1.00 77.75 118 TYR A N 1
ATOM 918 C CA . TYR A 1 118 ? -12.017 -0.697 29.675 1.00 77.75 118 TYR A CA 1
ATOM 919 C C . TYR A 1 118 ? -11.191 -1.703 30.480 1.00 77.75 118 TYR A C 1
ATOM 921 O O . TYR A 1 118 ? -11.641 -2.826 30.720 1.00 77.75 118 TYR A O 1
ATOM 929 N N . VAL A 1 119 ? -9.991 -1.318 30.921 1.00 82.94 119 VAL A N 1
ATOM 930 C CA . VAL A 1 119 ? -9.162 -2.151 31.803 1.00 82.94 119 VAL A CA 1
ATOM 931 C C . VAL A 1 119 ? -9.869 -2.400 33.134 1.00 82.94 119 VAL A C 1
ATOM 933 O O . VAL A 1 119 ? -9.857 -3.535 33.623 1.00 82.94 119 VAL A O 1
ATOM 936 N N . GLU A 1 120 ? -10.516 -1.374 33.685 1.00 81.00 120 GLU A N 1
ATOM 937 C CA . GLU A 1 120 ? -11.275 -1.480 34.927 1.00 81.00 120 GLU A CA 1
ATOM 938 C C . GLU A 1 120 ? -12.538 -2.334 34.758 1.00 81.00 120 GLU A C 1
ATOM 940 O O . GLU A 1 120 ? -12.766 -3.250 35.550 1.00 81.00 120 GLU A O 1
ATOM 945 N N . LEU A 1 121 ? -13.299 -2.147 33.675 1.00 78.75 121 LEU A N 1
ATOM 946 C CA . LEU A 1 121 ? -14.433 -3.019 33.343 1.00 78.75 121 LEU A CA 1
ATOM 947 C C . LEU A 1 121 ? -13.999 -4.484 33.217 1.00 78.75 121 LEU A C 1
ATOM 949 O O . LEU A 1 121 ? -14.615 -5.371 33.806 1.00 78.75 121 LEU A O 1
ATOM 953 N N . ALA A 1 122 ? -12.888 -4.745 32.525 1.00 78.31 122 ALA A N 1
ATOM 954 C CA . ALA A 1 122 ? -12.339 -6.089 32.396 1.00 78.31 122 ALA A CA 1
ATOM 955 C C . ALA A 1 122 ? -11.866 -6.662 33.747 1.00 78.31 122 ALA A C 1
ATOM 957 O O . ALA A 1 122 ? -11.927 -7.875 33.960 1.00 78.31 122 ALA A O 1
ATOM 958 N N . ARG A 1 123 ? -11.385 -5.823 34.676 1.00 83.25 123 ARG A N 1
ATOM 959 C CA . ARG A 1 123 ? -11.048 -6.243 36.047 1.00 83.25 123 ARG A CA 1
ATOM 960 C C . ARG A 1 123 ? -12.303 -6.681 36.800 1.00 83.25 123 ARG A C 1
ATOM 962 O O . ARG A 1 123 ? -12.310 -7.786 37.342 1.00 83.25 123 ARG A O 1
ATOM 969 N N . LEU A 1 124 ? -13.352 -5.862 36.774 1.00 80.62 124 LEU A N 1
ATOM 970 C CA . LEU A 1 124 ? -14.631 -6.137 37.432 1.00 80.62 124 LEU A CA 1
ATOM 971 C C . LEU A 1 124 ? -15.304 -7.400 36.873 1.00 80.62 124 LEU A C 1
ATOM 973 O O . LEU A 1 124 ? -15.753 -8.251 37.639 1.00 80.62 124 LEU A O 1
ATOM 977 N N . ALA A 1 125 ? -15.292 -7.570 35.551 1.00 74.38 125 ALA A N 1
ATOM 978 C CA . ALA A 1 125 ? -15.771 -8.761 34.853 1.00 74.38 125 ALA A CA 1
ATOM 979 C C . ALA A 1 125 ? -15.040 -10.040 35.310 1.00 74.38 125 ALA A C 1
ATOM 981 O O . ALA A 1 125 ? -15.660 -11.025 35.724 1.00 74.38 125 ALA A O 1
ATOM 982 N N . ARG A 1 126 ? -13.698 -10.006 35.357 1.00 79.56 126 ARG A N 1
ATOM 983 C CA . ARG A 1 126 ? -12.877 -11.121 35.871 1.00 79.56 126 ARG A CA 1
ATOM 984 C C . ARG A 1 126 ? -13.173 -11.447 37.336 1.00 79.56 126 ARG A C 1
ATOM 986 O O . ARG A 1 126 ? -13.149 -12.617 37.718 1.00 79.56 126 ARG A O 1
ATOM 993 N N . GLU A 1 127 ? -13.434 -10.443 38.167 1.00 81.81 127 GLU A N 1
ATOM 994 C CA . GLU A 1 127 ? -13.814 -10.640 39.571 1.00 81.81 127 GLU A CA 1
ATOM 995 C C . GLU A 1 127 ? -15.210 -11.249 39.711 1.00 81.81 127 GLU A C 1
ATOM 997 O O . GLU A 1 127 ? -15.389 -12.181 40.497 1.00 81.81 127 GLU A O 1
ATOM 1002 N N . ALA A 1 128 ? -16.172 -10.808 38.901 1.00 75.88 128 ALA A N 1
ATOM 1003 C CA . ALA A 1 128 ? -17.512 -11.382 38.850 1.00 75.88 128 ALA A CA 1
ATOM 1004 C C . ALA A 1 128 ? -17.486 -12.860 38.417 1.00 75.88 128 ALA A C 1
ATOM 1006 O O . ALA A 1 128 ? -18.149 -13.693 39.042 1.00 75.88 128 ALA A O 1
ATOM 1007 N N . LEU A 1 129 ? -16.654 -13.208 37.427 1.00 76.69 129 LEU A N 1
ATOM 1008 C CA . LEU A 1 129 ? -16.421 -14.595 37.006 1.00 76.69 129 LEU A CA 1
ATOM 1009 C C . LEU A 1 129 ? -15.825 -15.451 38.131 1.00 76.69 129 LEU A C 1
ATOM 1011 O O . LEU A 1 129 ? -16.291 -16.564 38.372 1.00 76.69 129 LEU A O 1
ATOM 1015 N N . ARG A 1 130 ? -14.836 -14.928 38.871 1.00 78.31 130 ARG A N 1
ATOM 1016 C CA . ARG A 1 130 ? -14.254 -15.612 40.047 1.00 78.31 130 ARG A CA 1
ATOM 1017 C C . ARG A 1 130 ? -15.274 -15.841 41.164 1.00 78.31 130 ARG A C 1
ATOM 1019 O O . ARG A 1 130 ? -15.131 -16.788 41.929 1.00 78.31 130 ARG A O 1
ATOM 1026 N N . GLN A 1 131 ? -16.303 -15.001 41.241 1.00 80.12 131 GLN A N 1
ATOM 1027 C CA . GLN A 1 131 ? -17.424 -15.122 42.178 1.00 80.12 131 GLN A CA 1
ATOM 1028 C C . GLN A 1 131 ? -18.577 -15.995 41.638 1.00 80.12 131 GLN A C 1
ATOM 1030 O O . GLN A 1 131 ? -19.624 -16.082 42.278 1.00 80.12 131 GLN A O 1
ATOM 1035 N N . GLY A 1 132 ? -18.415 -16.639 40.474 1.00 73.00 132 GLY A N 1
ATOM 1036 C CA . GLY A 1 132 ? -19.417 -17.526 39.872 1.00 73.00 132 GLY A CA 1
ATOM 1037 C C . GLY A 1 132 ? -20.595 -16.811 39.197 1.00 73.00 132 GLY A C 1
ATOM 1038 O O . GLY A 1 132 ? -21.613 -17.444 38.914 1.00 73.00 132 GLY A O 1
ATOM 1039 N N . ARG A 1 133 ? -20.492 -15.500 38.940 1.00 68.88 133 ARG A N 1
ATOM 1040 C CA . ARG A 1 133 ? -21.514 -14.714 38.227 1.00 68.88 133 ARG A CA 1
ATOM 1041 C C . ARG A 1 133 ? -21.280 -14.784 36.711 1.00 68.88 133 ARG A C 1
ATOM 1043 O O . ARG A 1 133 ? -20.145 -14.913 36.264 1.00 68.88 133 ARG A O 1
ATOM 1050 N N . ARG A 1 134 ? -22.353 -14.720 35.910 1.00 57.00 134 ARG A N 1
ATOM 1051 C CA . ARG A 1 134 ? -22.262 -14.718 34.435 1.00 57.00 134 ARG A CA 1
ATOM 1052 C C . ARG A 1 134 ? -21.842 -13.336 33.925 1.00 57.00 134 ARG A C 1
ATOM 1054 O O . ARG A 1 134 ? -22.502 -12.351 34.236 1.00 57.00 134 ARG A O 1
ATOM 1061 N N . ASP A 1 135 ? -20.798 -13.304 33.106 1.00 60.06 135 ASP A N 1
ATOM 1062 C CA . ASP A 1 135 ? -20.199 -12.112 32.489 1.00 60.06 135 ASP A CA 1
ATOM 1063 C C . ASP A 1 135 ? -20.672 -11.950 31.033 1.00 60.06 135 ASP A C 1
ATOM 1065 O O . ASP A 1 135 ? -19.913 -12.087 30.082 1.00 60.06 135 ASP A O 1
ATOM 1069 N N . ILE A 1 136 ? -21.985 -11.811 30.850 1.00 57.56 136 ILE A N 1
ATOM 1070 C CA . ILE A 1 136 ? -22.636 -11.682 29.527 1.00 57.56 136 ILE A CA 1
ATOM 1071 C C . ILE A 1 136 ? -23.397 -10.358 29.398 1.00 57.56 136 ILE A C 1
ATOM 1073 O O . ILE A 1 136 ? -24.317 -10.243 28.595 1.00 57.56 136 ILE A O 1
ATOM 1077 N N . GLY A 1 137 ? -23.062 -9.378 30.239 1.00 58.84 137 GLY A N 1
ATOM 1078 C CA . GLY A 1 137 ? -23.664 -8.051 30.201 1.00 58.84 137 GLY A CA 1
ATOM 1079 C C . GLY A 1 137 ? -22.836 -7.076 29.371 1.00 58.84 137 GLY A C 1
ATOM 1080 O O . GLY A 1 137 ? -21.613 -7.157 29.345 1.00 58.84 137 GLY A O 1
ATOM 1081 N N . THR A 1 138 ? -23.512 -6.114 28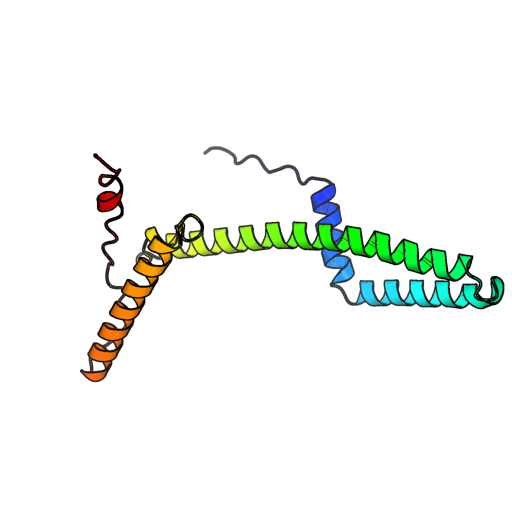.757 1.00 59.03 138 THR A N 1
ATOM 1082 C CA . THR A 1 138 ? -22.962 -4.862 28.224 1.00 59.03 138 THR A CA 1
ATOM 1083 C C . THR A 1 138 ? -23.337 -3.744 29.203 1.00 59.03 138 THR A C 1
ATOM 1085 O O . THR A 1 138 ? -24.394 -3.135 29.043 1.00 59.03 138 THR A O 1
ATOM 1088 N N . PRO A 1 139 ? -22.567 -3.517 30.288 1.00 60.66 139 PRO A N 1
ATOM 1089 C CA . PRO A 1 139 ? -22.874 -2.437 31.215 1.00 60.66 139 PRO A CA 1
ATOM 1090 C C . PRO A 1 139 ? -22.817 -1.087 30.490 1.00 60.66 139 PRO A C 1
ATOM 1092 O O . PRO A 1 139 ? -21.878 -0.819 29.738 1.00 60.66 139 PRO A O 1
ATOM 1095 N N . ASP A 1 140 ? -23.815 -0.234 30.725 1.00 56.88 140 ASP A N 1
ATOM 1096 C CA . ASP A 1 140 ? -23.776 1.149 30.261 1.00 56.88 140 ASP A CA 1
ATOM 1097 C C . ASP A 1 140 ? -22.555 1.842 30.869 1.00 56.88 140 ASP A C 1
ATOM 1099 O O . ASP A 1 140 ? -22.327 1.787 32.079 1.00 56.88 140 ASP A O 1
ATOM 1103 N N . VAL A 1 141 ? -21.761 2.480 30.013 1.00 56.75 141 VAL A N 1
ATOM 1104 C CA . VAL A 1 141 ? -20.602 3.267 30.411 1.00 56.75 141 VAL A CA 1
ATOM 1105 C C . VAL A 1 141 ? -21.020 4.724 30.275 1.00 56.75 141 VAL A C 1
ATOM 1107 O O . VAL A 1 141 ? -21.170 5.197 29.145 1.00 56.75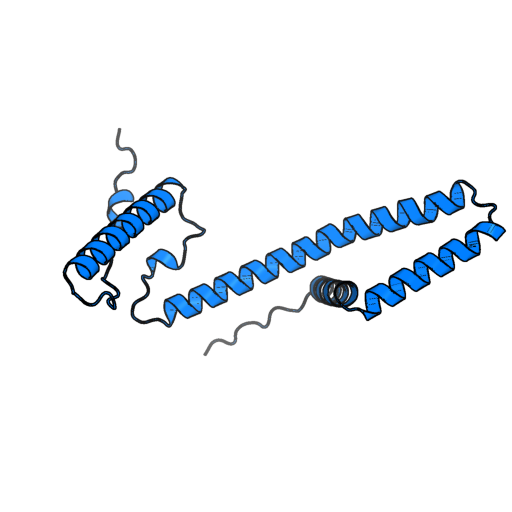 141 VAL A O 1
ATOM 1110 N N . PRO A 1 142 ? -21.257 5.449 31.382 1.00 53.72 142 PRO A N 1
ATOM 1111 C CA . PRO A 1 142 ? -21.522 6.875 31.322 1.00 53.72 142 PRO A CA 1
ATOM 1112 C C . PRO A 1 142 ? -20.217 7.567 30.917 1.00 53.72 142 PRO A C 1
ATOM 1114 O O . PRO A 1 142 ? -19.318 7.737 31.735 1.00 53.72 142 PRO A O 1
ATOM 1117 N N . LEU A 1 143 ? -20.081 7.903 29.637 1.00 58.34 143 LEU A N 1
ATOM 1118 C CA . LEU A 1 143 ? -18.990 8.738 29.138 1.00 58.34 143 LEU A CA 1
ATOM 1119 C C . LEU A 1 143 ? -19.490 10.183 29.182 1.00 58.34 143 LEU A C 1
ATOM 1121 O O . LEU A 1 143 ? -20.218 10.623 28.294 1.00 58.34 143 LEU A O 1
ATOM 1125 N N . ASP A 1 144 ? -19.176 10.902 30.259 1.00 56.22 144 ASP A N 1
ATOM 1126 C CA . ASP A 1 144 ? -19.563 12.301 30.457 1.00 56.22 144 ASP A CA 1
ATOM 1127 C C . ASP A 1 144 ? -18.617 13.251 29.699 1.00 56.22 144 ASP A C 1
ATOM 1129 O O . ASP A 1 144 ? -17.852 14.019 30.269 1.00 56.22 144 ASP A O 1
ATOM 1133 N N . TRP A 1 145 ? -18.681 13.227 28.369 1.00 54.88 145 TRP A N 1
ATOM 1134 C CA . TRP A 1 145 ? -17.860 14.091 27.508 1.00 54.88 145 TRP A CA 1
ATOM 1135 C C . TRP A 1 145 ? -17.997 15.604 27.807 1.00 54.88 145 TRP A C 1
ATOM 1137 O O . TRP A 1 145 ? -17.062 16.376 27.609 1.00 54.88 145 TRP A O 1
ATOM 1147 N N . ASP A 1 146 ? -19.138 16.040 28.343 1.00 52.41 146 ASP A N 1
ATOM 1148 C CA . ASP A 1 146 ? -19.441 17.459 28.574 1.00 52.41 146 ASP A CA 1
ATOM 1149 C C . ASP A 1 146 ? -18.707 18.098 29.772 1.00 52.41 146 ASP A C 1
ATOM 1151 O O . ASP A 1 146 ? -18.734 19.325 29.924 1.00 52.41 146 ASP A O 1
ATOM 1155 N N . SER A 1 147 ? -18.039 17.323 30.635 1.00 49.34 147 SER A N 1
ATOM 1156 C CA . SER A 1 147 ? -17.359 17.880 31.815 1.00 49.34 147 SER A CA 1
ATOM 1157 C C . SER A 1 147 ? -16.032 18.583 31.484 1.00 49.34 147 SER A C 1
ATOM 1159 O O . SER A 1 147 ? -15.591 19.444 32.249 1.00 49.34 147 SER A O 1
ATOM 1161 N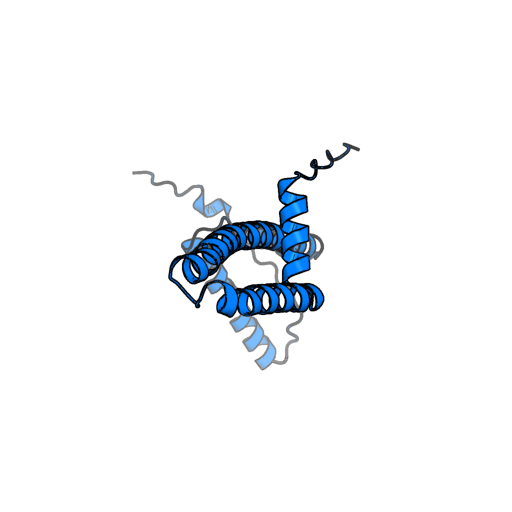 N . THR A 1 148 ? -15.427 18.317 30.319 1.00 46.41 148 THR A N 1
ATOM 1162 C CA . THR A 1 148 ? -14.158 18.937 29.889 1.00 46.41 148 THR A CA 1
ATOM 1163 C C . THR A 1 148 ? -14.330 20.160 28.988 1.00 46.41 148 THR A C 1
ATOM 1165 O O . THR A 1 148 ? -13.470 21.038 29.011 1.00 46.41 148 THR A O 1
ATOM 1168 N N . ALA A 1 149 ? -15.455 20.312 28.277 1.00 48.00 149 ALA A N 1
ATOM 1169 C CA . ALA A 1 149 ? -15.714 21.500 27.450 1.00 48.00 149 ALA A CA 1
ATOM 1170 C C . ALA A 1 149 ? -15.834 22.805 28.271 1.00 48.00 149 ALA A C 1
ATOM 1172 O O . ALA A 1 149 ? -15.717 23.902 27.726 1.00 48.00 149 ALA A O 1
ATOM 1173 N N . LYS A 1 150 ? -16.039 22.704 29.593 1.00 42.56 150 LYS A N 1
ATOM 1174 C CA . LYS A 1 150 ? -16.080 23.852 30.518 1.00 42.56 150 LYS A CA 1
ATOM 1175 C C . LYS A 1 150 ? -14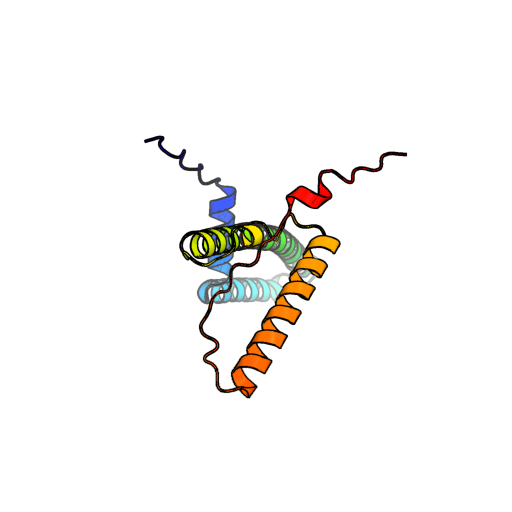.774 24.128 31.264 1.00 42.56 150 LYS A C 1
ATOM 1177 O O . LYS A 1 150 ? -14.711 25.120 31.983 1.00 42.56 150 LYS A O 1
ATOM 1182 N N . ALA A 1 151 ? -13.738 23.317 31.070 1.00 44.41 151 ALA A N 1
ATOM 1183 C CA . ALA A 1 151 ? -12.406 23.559 31.619 1.00 44.41 151 ALA A CA 1
ATOM 1184 C C . ALA A 1 151 ? -11.453 24.091 30.533 1.00 44.41 151 ALA A C 1
ATOM 1186 O O . ALA A 1 151 ? -10.318 23.641 30.403 1.00 44.41 151 ALA A O 1
ATOM 1187 N N . GLY A 1 152 ? -11.920 25.052 29.729 1.00 39.06 152 GLY A N 1
ATOM 1188 C CA . GLY A 1 152 ? -11.001 25.968 29.055 1.00 39.06 152 GLY A CA 1
ATOM 1189 C C . GLY A 1 152 ? -10.254 26.779 30.121 1.00 39.06 152 GLY A C 1
ATOM 1190 O O . GLY A 1 152 ? -10.852 27.067 31.162 1.00 39.06 152 GLY A O 1
ATOM 1191 N N . PRO A 1 153 ? -8.968 27.113 29.920 1.00 41.38 153 PRO A N 1
ATOM 1192 C CA . PRO A 1 153 ? -8.182 27.818 30.921 1.00 41.38 153 PRO A CA 1
ATOM 1193 C C . PRO A 1 153 ? -8.810 29.192 31.156 1.00 41.38 153 PRO A C 1
ATOM 1195 O O . PRO A 1 153 ? -8.713 30.088 30.320 1.00 41.38 153 PRO A O 1
ATOM 1198 N N . ASN A 1 154 ? -9.506 29.322 32.279 1.00 44.94 154 ASN A N 1
ATOM 1199 C CA . ASN A 1 154 ? -9.784 30.606 32.883 1.00 44.94 154 ASN A CA 1
ATOM 1200 C C . ASN A 1 154 ? -8.625 30.828 33.852 1.00 44.94 154 ASN A C 1
ATOM 1202 O O . ASN A 1 154 ? -8.570 30.150 34.880 1.00 44.94 154 ASN A O 1
ATOM 1206 N N . ASP A 1 155 ? -7.675 31.647 33.391 1.00 38.78 155 ASP A N 1
ATOM 1207 C CA . ASP A 1 155 ? -6.720 32.507 34.115 1.00 38.78 155 ASP A CA 1
ATOM 1208 C C . ASP A 1 155 ? -5.371 32.597 33.375 1.00 38.78 155 ASP A C 1
ATOM 1210 O O . ASP A 1 155 ? -4.663 31.571 33.244 1.00 38.78 155 ASP A O 1
#

Sequence (155 aa):
MSAYPAYPRSPFSRLARWTARATGHPLGFLVALAVVIGWAATGPIFGFGDSWQLVINTGTTIVTFLMVFLIQNTQNHDSAVVQLKLDELIRAERSAHNALLDLEELTDAEIERLRAHYVELARLAREALRQGRRDIGTPDVPLDWDSTAKAGPND

pLDDT: mean 72.05, std 13.5, range [38.78, 91.38]

Radius of gyration: 27.2 Å; chains: 1; bounding box: 62×50×72 Å

Foldseek 3Di:
DDDDPDPPCPPLNVVLVVVVVLVPDPVNVVVVVVVVVVLVVCCVVVVVDPVSVCCCVVVVVVVVVVNVVSVVVVVVVVVVVVLVVVLVVLVVDPLRDCVVNPPPPDDPVVVVVVVVVVVVVVVVLVVCVVVVHDSPDSDDDPPCPVPVVPVDDDD